Protein AF-A0A523G761-F1 (afdb_monomer_lite)

Foldseek 3Di:
DDPAQPDPPPRPDLVVVLVVCVVVVNVVVNVVSVVVVVVVVVVVVVVCCCVVVCVVVVVVD

pLDDT: mean 83.56, std 15.15, range [47.44, 98.0]

Secondary structure (DSSP, 8-state):
---SS-STTTT--HHHHHHHHHHTT-HHHHHHHHHHHHHHHHHHHHHHHHHHTSHHHHH--

Structure (mmCIF, N/CA/C/O backbone):
data_AF-A0A523G761-F1
#
_entry.id   AF-A0A523G761-F1
#
loop_
_atom_site.group_PDB
_atom_site.id
_atom_site.type_symbol
_atom_site.label_atom_id
_atom_site.label_alt_id
_atom_site.label_comp_id
_atom_si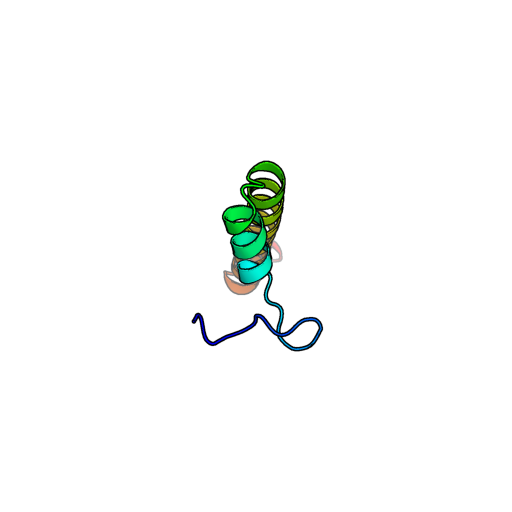te.label_asym_id
_atom_site.label_entity_id
_atom_site.label_seq_id
_atom_site.pdbx_PDB_ins_code
_atom_site.Cartn_x
_atom_site.Cartn_y
_atom_site.Cartn_z
_atom_site.occupancy
_atom_site.B_iso_or_equiv
_atom_site.auth_seq_id
_atom_site.auth_comp_id
_atom_site.auth_asym_id
_atom_site.auth_atom_id
_atom_site.pdbx_PDB_model_num
ATOM 1 N N . LEU A 1 1 ? 16.955 -15.694 -1.305 1.00 47.44 1 LEU A N 1
ATOM 2 C CA . LEU A 1 1 ? 15.725 -16.511 -1.422 1.00 47.44 1 LEU A CA 1
ATOM 3 C C . LEU A 1 1 ? 14.761 -16.076 -0.326 1.00 47.44 1 LEU A C 1
ATOM 5 O O . LEU A 1 1 ? 14.943 -16.461 0.821 1.00 47.44 1 LEU A O 1
ATOM 9 N N . MET A 1 2 ? 13.814 -15.195 -0.653 1.00 61.22 2 MET A N 1
ATOM 10 C CA . MET A 1 2 ? 12.770 -14.766 0.284 1.00 61.22 2 MET A CA 1
ATOM 11 C C . MET A 1 2 ? 11.728 -15.890 0.372 1.00 61.22 2 MET A C 1
ATOM 13 O O . MET A 1 2 ? 11.053 -16.195 -0.607 1.00 61.22 2 MET A O 1
ATOM 17 N N . ILE A 1 3 ? 11.666 -16.572 1.520 1.00 57.75 3 ILE A N 1
ATOM 18 C CA . ILE A 1 3 ? 10.717 -17.661 1.780 1.00 57.75 3 ILE A CA 1
ATOM 19 C C . ILE A 1 3 ? 9.430 -17.042 2.324 1.00 57.75 3 ILE A C 1
ATOM 21 O O . ILE A 1 3 ? 9.329 -16.753 3.512 1.00 57.75 3 ILE A O 1
ATOM 25 N N . GLY A 1 4 ? 8.450 -16.825 1.449 1.00 63.94 4 GLY A N 1
ATOM 26 C CA . GLY A 1 4 ? 7.079 -16.531 1.865 1.00 63.94 4 GLY A CA 1
ATOM 27 C C . GLY A 1 4 ? 6.301 -15.690 0.863 1.00 63.94 4 GLY A C 1
ATOM 28 O O . GLY A 1 4 ? 6.667 -14.555 0.599 1.00 63.94 4 GLY A O 1
ATOM 29 N N . GLY A 1 5 ? 5.203 -16.253 0.352 1.00 61.22 5 GLY A N 1
ATOM 30 C CA . GLY A 1 5 ? 4.138 -15.539 -0.360 1.00 61.22 5 GLY A CA 1
ATOM 31 C C . GLY A 1 5 ? 4.313 -15.332 -1.868 1.00 61.22 5 GLY A C 1
ATOM 32 O O . GLY A 1 5 ? 3.451 -14.736 -2.495 1.00 61.22 5 GLY A O 1
ATOM 33 N N . SER A 1 6 ? 5.385 -15.813 -2.493 1.00 66.00 6 SER A N 1
ATOM 34 C CA . SER A 1 6 ? 5.604 -15.637 -3.938 1.00 66.00 6 SER A CA 1
ATOM 35 C C . SER A 1 6 ? 4.980 -16.734 -4.807 1.00 66.00 6 SER A C 1
ATOM 37 O O . SER A 1 6 ? 5.241 -16.769 -6.004 1.00 66.00 6 SER A O 1
ATOM 39 N N . ILE A 1 7 ? 4.164 -17.640 -4.243 1.00 75.12 7 ILE A N 1
ATOM 40 C CA . ILE A 1 7 ? 3.478 -18.669 -5.038 1.00 75.12 7 ILE A CA 1
ATOM 41 C C . ILE A 1 7 ? 2.274 -18.009 -5.728 1.00 75.12 7 ILE A C 1
ATOM 43 O O . ILE A 1 7 ? 1.317 -17.642 -5.023 1.00 75.12 7 ILE A O 1
ATOM 47 N N . PRO A 1 8 ? 2.290 -17.875 -7.072 1.00 70.25 8 PRO A N 1
ATOM 48 C CA . PRO A 1 8 ? 1.169 -17.319 -7.820 1.00 70.25 8 PRO A CA 1
ATOM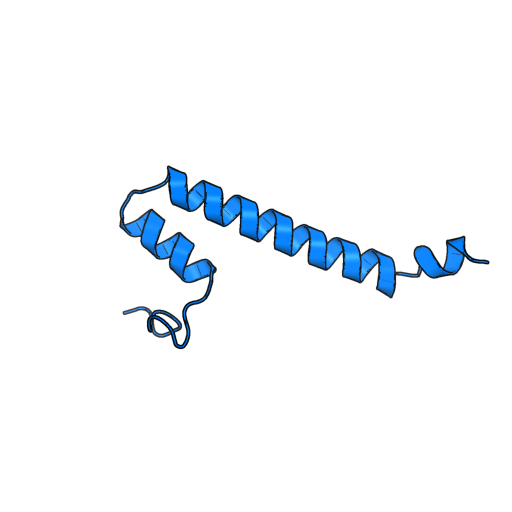 49 C C . PRO A 1 8 ? -0.112 -18.090 -7.486 1.00 70.25 8 PRO A C 1
ATOM 51 O O . PRO A 1 8 ? -0.079 -19.307 -7.301 1.00 70.25 8 PRO A O 1
ATOM 54 N N . ASP A 1 9 ? -1.220 -17.370 -7.321 1.00 74.75 9 ASP A N 1
ATOM 55 C CA . ASP A 1 9 ? -2.566 -17.920 -7.079 1.00 74.75 9 ASP A CA 1
ATOM 56 C C . ASP A 1 9 ? -2.767 -18.741 -5.790 1.00 74.75 9 ASP A C 1
ATOM 58 O O . ASP A 1 9 ? -3.851 -19.280 -5.558 1.00 74.75 9 ASP A O 1
ATOM 62 N N . ARG A 1 10 ? -1.756 -18.837 -4.915 1.00 78.00 10 ARG A N 1
ATOM 63 C CA . ARG A 1 10 ? -1.866 -19.572 -3.640 1.00 78.00 10 ARG A CA 1
ATOM 64 C C . ARG A 1 10 ? -1.624 -18.689 -2.432 1.00 78.00 10 ARG A C 1
ATOM 66 O O . ARG A 1 10 ? -2.388 -18.757 -1.475 1.00 78.00 10 ARG A O 1
ATOM 73 N N . THR A 1 11 ? -0.563 -17.887 -2.454 1.00 82.06 11 THR A N 1
ATOM 74 C CA . THR A 1 11 ? -0.142 -17.109 -1.276 1.00 82.06 11 THR A CA 1
ATOM 75 C C . THR A 1 11 ? 0.373 -15.714 -1.621 1.00 82.06 11 THR A C 1
ATOM 77 O O . THR A 1 11 ? 1.044 -15.096 -0.796 1.00 82.06 11 THR A O 1
ATOM 80 N N . ARG A 1 12 ? 0.030 -15.191 -2.809 1.00 81.31 12 ARG A N 1
ATOM 81 C CA . ARG A 1 12 ? 0.455 -13.859 -3.258 1.00 81.31 12 ARG A CA 1
ATOM 82 C C . ARG A 1 12 ? -0.145 -12.758 -2.390 1.00 81.31 12 ARG A C 1
ATOM 84 O O . ARG A 1 12 ? -1.330 -12.452 -2.487 1.00 81.31 12 ARG A O 1
ATOM 91 N N . VAL A 1 13 ? 0.694 -12.154 -1.552 1.00 87.94 13 VAL A N 1
ATOM 92 C CA . VAL A 1 13 ? 0.324 -10.989 -0.741 1.00 87.94 13 VAL A CA 1
ATOM 93 C C . VAL A 1 13 ? 0.609 -9.689 -1.490 1.00 87.94 13 VAL A C 1
ATOM 95 O O . VAL A 1 13 ? 1.529 -9.606 -2.303 1.00 87.94 13 VAL A O 1
ATOM 98 N N . ALA A 1 14 ? -0.161 -8.645 -1.185 1.00 88.06 14 ALA A N 1
ATOM 99 C CA . ALA A 1 14 ? -0.036 -7.346 -1.845 1.00 88.06 14 ALA A CA 1
ATOM 100 C C . ALA A 1 14 ? 1.356 -6.701 -1.676 1.00 88.06 14 ALA A C 1
ATOM 102 O O . ALA A 1 14 ? 1.834 -6.034 -2.588 1.00 88.06 14 ALA A O 1
ATOM 103 N N . SER A 1 15 ? 2.046 -6.943 -0.554 1.00 88.00 15 SER A N 1
ATOM 104 C CA . SER A 1 15 ? 3.416 -6.454 -0.334 1.00 88.00 15 SER A CA 1
ATOM 105 C C . SER A 1 15 ? 4.436 -7.062 -1.300 1.00 88.00 15 SER A C 1
ATOM 107 O O . SER A 1 15 ? 5.400 -6.393 -1.659 1.00 88.00 15 SER A O 1
ATOM 109 N N . ILE A 1 16 ? 4.209 -8.296 -1.759 1.00 89.38 16 ILE A N 1
ATOM 110 C CA . ILE A 1 16 ? 5.080 -8.961 -2.736 1.00 89.38 16 ILE A CA 1
ATOM 111 C C . ILE A 1 16 ? 4.848 -8.387 -4.125 1.00 89.38 16 ILE A C 1
ATOM 113 O O . ILE A 1 16 ? 5.813 -8.132 -4.824 1.00 89.38 16 ILE A O 1
ATOM 117 N N . ALA A 1 17 ? 3.604 -8.064 -4.489 1.00 89.19 17 ALA A N 1
ATOM 118 C CA . ALA A 1 17 ? 3.339 -7.384 -5.756 1.00 89.19 17 ALA A CA 1
ATOM 119 C C . ALA A 1 17 ? 4.058 -6.024 -5.854 1.00 89.19 17 ALA A C 1
ATOM 121 O O . ALA A 1 17 ? 4.543 -5.668 -6.918 1.00 89.19 17 ALA A O 1
ATOM 122 N N . ILE A 1 18 ? 4.174 -5.280 -4.747 1.00 92.81 18 ILE A N 1
ATOM 123 C CA . ILE A 1 18 ? 4.967 -4.039 -4.709 1.00 92.81 18 ILE A CA 1
ATOM 124 C C . ILE A 1 18 ? 6.461 -4.345 -4.878 1.00 92.81 18 ILE A C 1
ATOM 126 O O . ILE A 1 18 ? 7.139 -3.654 -5.634 1.00 92.81 18 ILE A O 1
ATOM 130 N N . TYR A 1 19 ? 6.970 -5.370 -4.188 1.00 90.94 19 TYR A N 1
ATOM 131 C CA . TYR A 1 19 ? 8.369 -5.789 -4.298 1.00 90.94 19 TYR A CA 1
ATOM 132 C C . TYR A 1 19 ? 8.734 -6.204 -5.731 1.00 90.94 19 TYR A C 1
ATOM 134 O O . TYR A 1 19 ? 9.737 -5.721 -6.250 1.00 90.94 19 TYR A O 1
ATOM 142 N N . ASP A 1 20 ? 7.880 -7.000 -6.384 1.00 90.69 20 ASP A N 1
ATOM 143 C CA . ASP A 1 20 ? 8.050 -7.449 -7.771 1.00 90.69 20 ASP A CA 1
ATOM 144 C C . ASP A 1 20 ? 8.182 -6.250 -8.733 1.00 90.69 20 ASP A C 1
ATOM 146 O O . ASP A 1 20 ? 9.083 -6.219 -9.568 1.00 90.69 20 ASP A O 1
ATOM 150 N N . GLU A 1 21 ? 7.319 -5.230 -8.605 1.00 93.12 21 GLU A N 1
ATOM 151 C CA . GLU A 1 21 ? 7.380 -4.033 -9.462 1.00 93.12 21 GLU A CA 1
ATOM 152 C C . GLU A 1 21 ? 8.640 -3.195 -9.204 1.00 93.12 21 GLU A C 1
ATOM 154 O O . GLU A 1 21 ? 9.209 -2.629 -10.136 1.00 93.12 21 GLU A O 1
ATOM 159 N N . VAL A 1 22 ? 9.106 -3.120 -7.952 1.00 93.75 22 VAL A N 1
ATOM 160 C CA . VAL A 1 22 ? 10.362 -2.429 -7.6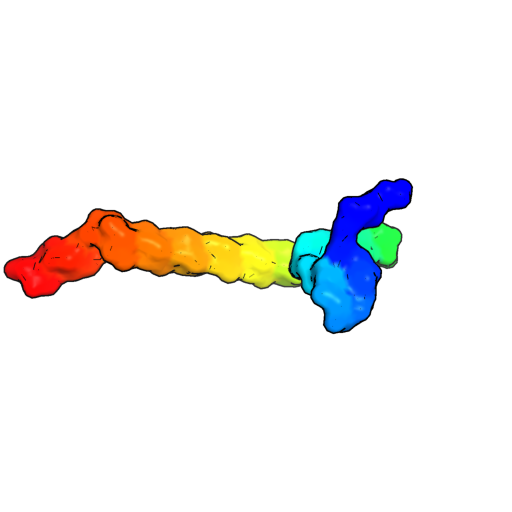15 1.00 93.75 22 VAL A CA 1
ATOM 161 C C . VAL A 1 22 ? 11.568 -3.175 -8.188 1.00 93.75 22 VAL A C 1
ATOM 163 O O . VAL A 1 22 ? 12.467 -2.535 -8.735 1.00 93.75 22 VAL A O 1
ATOM 166 N N . GLU A 1 23 ? 11.590 -4.506 -8.092 1.00 92.38 23 GLU A N 1
ATOM 167 C CA . GLU A 1 23 ? 12.649 -5.349 -8.662 1.00 92.38 23 GLU A CA 1
ATOM 168 C C . GLU A 1 23 ? 12.664 -5.267 -10.198 1.00 92.38 23 GLU A C 1
ATOM 170 O O . GLU A 1 23 ? 13.732 -5.192 -10.807 1.00 92.38 23 GLU A O 1
ATOM 175 N N . ALA A 1 24 ? 11.487 -5.159 -10.821 1.00 94.12 24 ALA A N 1
ATOM 176 C CA . ALA A 1 24 ? 11.323 -4.910 -12.253 1.00 94.12 24 ALA A CA 1
ATOM 177 C C . ALA A 1 24 ? 11.626 -3.456 -12.684 1.00 94.12 24 ALA A C 1
ATOM 179 O O . ALA A 1 24 ? 11.433 -3.115 -13.853 1.00 94.12 24 ALA A O 1
ATOM 180 N N . LEU A 1 25 ? 12.092 -2.593 -11.768 1.00 94.94 25 LEU A N 1
ATOM 181 C CA . LEU A 1 25 ? 12.358 -1.159 -11.981 1.00 94.94 25 LEU A CA 1
ATOM 182 C C . LEU A 1 25 ? 11.126 -0.347 -12.428 1.00 94.94 25 LEU A C 1
ATOM 184 O O . LEU A 1 25 ? 11.247 0.773 -12.932 1.00 94.94 25 LEU A O 1
ATOM 188 N N . ASN A 1 26 ? 9.923 -0.876 -12.205 1.00 94.25 26 ASN A N 1
ATOM 189 C CA . ASN A 1 26 ? 8.654 -0.237 -12.523 1.00 94.25 26 ASN A CA 1
ATOM 190 C C . ASN A 1 26 ? 8.121 0.566 -11.326 1.00 94.25 26 ASN A C 1
ATOM 192 O O . ASN A 1 26 ? 7.106 0.249 -10.698 1.00 94.25 26 ASN A O 1
ATOM 196 N N . TYR A 1 27 ? 8.809 1.663 -11.012 1.00 93.81 27 TYR A N 1
ATOM 197 C CA . TYR A 1 27 ? 8.456 2.508 -9.868 1.00 93.81 27 TYR A CA 1
ATOM 198 C C . TYR A 1 27 ? 7.063 3.140 -9.975 1.00 93.81 27 TYR A C 1
ATOM 200 O O . TYR A 1 27 ? 6.413 3.364 -8.955 1.00 93.81 27 TYR A O 1
ATOM 208 N N . GLY A 1 28 ? 6.574 3.394 -11.194 1.00 96.19 28 GLY A N 1
ATOM 209 C CA . GLY A 1 28 ? 5.234 3.941 -11.413 1.00 96.19 28 GLY A CA 1
ATOM 210 C C . GLY A 1 28 ? 4.144 3.023 -10.856 1.00 96.19 28 GLY A C 1
ATOM 211 O O . GLY A 1 28 ? 3.321 3.456 -10.045 1.00 96.19 28 GLY A O 1
ATOM 212 N N . ALA A 1 29 ? 4.182 1.740 -11.228 1.00 93.94 29 ALA A N 1
ATOM 213 C CA . ALA A 1 29 ? 3.247 0.744 -10.707 1.00 93.94 29 ALA A CA 1
ATOM 214 C C . ALA A 1 29 ? 3.453 0.498 -9.204 1.00 93.94 29 ALA A C 1
ATOM 216 O O . ALA A 1 29 ? 2.480 0.471 -8.447 1.00 93.94 29 ALA A O 1
ATOM 217 N N . ALA A 1 30 ? 4.708 0.414 -8.748 1.00 95.88 30 ALA A N 1
ATOM 218 C CA . ALA A 1 30 ? 5.024 0.221 -7.334 1.00 95.88 30 ALA A CA 1
ATOM 219 C C . ALA A 1 30 ? 4.443 1.329 -6.435 1.00 95.88 30 ALA A C 1
ATOM 221 O O . ALA A 1 30 ? 3.865 1.041 -5.380 1.00 95.88 30 ALA A O 1
ATOM 222 N N . HIS A 1 31 ? 4.552 2.597 -6.848 1.00 96.69 31 HIS A N 1
ATOM 223 C CA . HIS A 1 31 ? 3.962 3.722 -6.123 1.00 96.69 31 HIS A CA 1
ATOM 224 C C . HIS A 1 31 ? 2.434 3.669 -6.120 1.00 96.69 31 HIS A C 1
ATOM 226 O O . HIS A 1 31 ? 1.829 3.881 -5.068 1.00 96.69 31 HIS A O 1
ATOM 232 N N . GLN A 1 32 ? 1.809 3.329 -7.251 1.00 96.94 32 GLN A N 1
ATOM 233 C CA . GLN A 1 32 ? 0.355 3.191 -7.334 1.00 96.94 32 GLN A CA 1
ATOM 234 C C . GLN A 1 32 ? -0.162 2.102 -6.383 1.00 96.94 32 GLN A C 1
ATOM 236 O O . GLN A 1 32 ? -1.100 2.339 -5.618 1.00 96.94 32 GLN A O 1
ATOM 241 N N . TYR A 1 33 ? 0.466 0.924 -6.384 1.00 95.75 33 TYR A N 1
ATOM 242 C CA . TYR A 1 33 ? 0.103 -0.169 -5.479 1.00 95.75 33 TYR A CA 1
ATOM 243 C C . TYR A 1 33 ? 0.310 0.211 -4.011 1.00 95.75 33 TYR A C 1
ATOM 245 O O . TYR A 1 33 ? -0.550 -0.067 -3.172 1.00 95.75 33 TYR A O 1
ATOM 253 N N . SER A 1 34 ? 1.408 0.905 -3.707 1.00 96.31 34 SER A N 1
ATOM 254 C CA . SER A 1 34 ? 1.705 1.375 -2.350 1.00 96.31 34 SER A CA 1
ATOM 255 C C . SER A 1 34 ? 0.673 2.389 -1.852 1.00 96.31 34 SER A C 1
ATOM 257 O O . SER A 1 34 ? 0.227 2.286 -0.711 1.00 96.31 34 SER A O 1
ATOM 259 N N . LEU A 1 35 ? 0.252 3.336 -2.699 1.00 97.38 35 LEU A N 1
ATOM 260 C CA . LEU A 1 35 ? -0.793 4.307 -2.362 1.00 97.38 35 LEU A CA 1
ATOM 261 C C . LEU A 1 35 ? -2.123 3.620 -2.054 1.00 97.38 35 LEU A C 1
ATOM 263 O O . LEU A 1 35 ? -2.734 3.920 -1.032 1.00 97.38 35 LEU A O 1
ATOM 267 N N . ILE A 1 36 ? -2.542 2.660 -2.885 1.00 97.06 36 ILE A N 1
ATOM 268 C CA . ILE A 1 36 ? -3.779 1.898 -2.655 1.00 97.06 36 ILE A CA 1
ATOM 269 C C . ILE A 1 36 ? -3.715 1.163 -1.313 1.00 97.06 36 ILE A C 1
ATOM 271 O O . ILE A 1 36 ? -4.650 1.252 -0.514 1.00 97.06 36 ILE A O 1
ATOM 275 N N . LEU A 1 37 ? -2.612 0.458 -1.049 1.00 96.12 37 LEU A N 1
ATOM 276 C CA . LEU A 1 37 ? -2.436 -0.306 0.183 1.00 96.12 37 LEU A CA 1
ATOM 277 C C . LEU A 1 37 ? -2.423 0.605 1.419 1.00 96.12 37 LEU A C 1
ATOM 279 O O . LEU A 1 37 ? -3.057 0.283 2.424 1.00 96.12 37 LEU A O 1
ATOM 283 N N . LEU A 1 38 ? -1.758 1.760 1.330 1.00 96.88 38 LEU A N 1
ATOM 284 C CA . LEU A 1 38 ? -1.710 2.759 2.394 1.00 96.88 38 LEU A CA 1
ATOM 285 C C . LEU A 1 38 ? -3.098 3.342 2.681 1.00 96.88 38 LEU A C 1
ATOM 287 O O . LEU A 1 38 ? -3.519 3.372 3.837 1.00 96.88 38 LEU A O 1
ATOM 291 N N . THR A 1 39 ? -3.820 3.779 1.646 1.00 98.00 39 THR A N 1
ATOM 292 C CA . THR A 1 39 ? -5.177 4.317 1.793 1.00 98.00 39 THR A CA 1
ATOM 293 C C . THR A 1 39 ? -6.112 3.273 2.390 1.00 98.00 39 THR A C 1
ATOM 295 O O . THR A 1 39 ? -6.862 3.588 3.311 1.00 98.00 39 THR A O 1
ATOM 298 N N . LEU A 1 40 ? -6.040 2.022 1.930 1.00 97.50 40 LEU A N 1
ATOM 299 C CA . LEU A 1 40 ? -6.859 0.938 2.464 1.00 97.50 40 LEU A CA 1
ATOM 300 C C . LEU A 1 40 ? -6.537 0.658 3.936 1.00 97.50 40 LEU A C 1
ATOM 302 O O . LEU A 1 40 ? -7.453 0.593 4.753 1.00 97.50 40 LEU A O 1
ATOM 306 N N . ALA A 1 41 ? -5.257 0.547 4.297 1.00 96.12 41 ALA A N 1
ATOM 307 C CA . ALA A 1 41 ? -4.843 0.334 5.682 1.00 96.12 41 ALA A CA 1
ATOM 308 C C . ALA A 1 41 ? -5.303 1.483 6.592 1.00 96.12 41 ALA A C 1
ATOM 310 O O . ALA A 1 41 ? -5.846 1.244 7.672 1.00 96.12 41 ALA A O 1
ATOM 311 N N . PHE A 1 42 ? -5.148 2.726 6.130 1.00 97.19 42 PHE A N 1
ATOM 312 C CA . PHE A 1 42 ? -5.607 3.904 6.854 1.00 97.19 42 PHE A CA 1
ATOM 313 C C . PHE A 1 42 ? -7.126 3.898 7.050 1.00 97.19 42 PHE A C 1
ATOM 315 O O . PHE A 1 42 ? -7.586 4.112 8.167 1.00 97.19 42 PHE A O 1
ATOM 322 N N . LEU A 1 43 ? -7.906 3.604 6.005 1.00 97.69 43 LEU A N 1
ATOM 323 C CA . LEU A 1 43 ? -9.366 3.519 6.095 1.00 97.69 43 LEU A CA 1
ATOM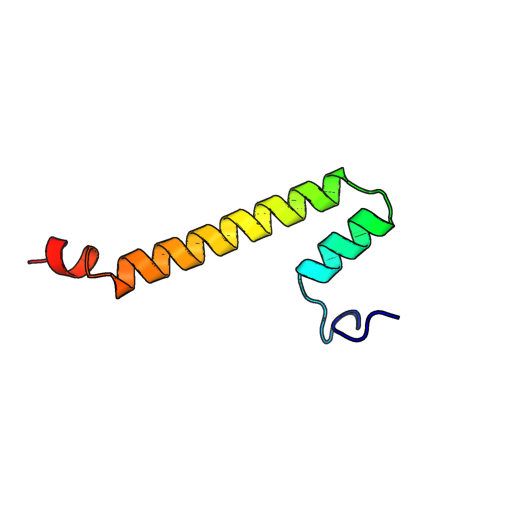 324 C C . LEU A 1 43 ? -9.819 2.420 7.056 1.00 97.69 43 LEU A C 1
ATOM 326 O O . LEU A 1 43 ? -10.715 2.655 7.862 1.00 97.69 43 LEU A O 1
ATOM 330 N N . VAL A 1 44 ? -9.197 1.241 7.007 1.00 96.50 44 VAL A N 1
ATOM 331 C CA . VAL A 1 44 ? -9.512 0.144 7.932 1.00 96.50 44 VAL A CA 1
ATOM 332 C C . VAL A 1 44 ? -9.246 0.571 9.372 1.00 96.50 44 VAL A C 1
ATOM 334 O O . VAL A 1 44 ? -10.124 0.415 10.219 1.00 96.50 44 VAL A O 1
ATOM 337 N N . LEU A 1 45 ? -8.079 1.157 9.654 1.00 94.69 45 LEU A N 1
ATOM 338 C CA . LEU A 1 45 ? -7.771 1.665 10.990 1.00 94.69 45 LEU A CA 1
ATOM 339 C C . LE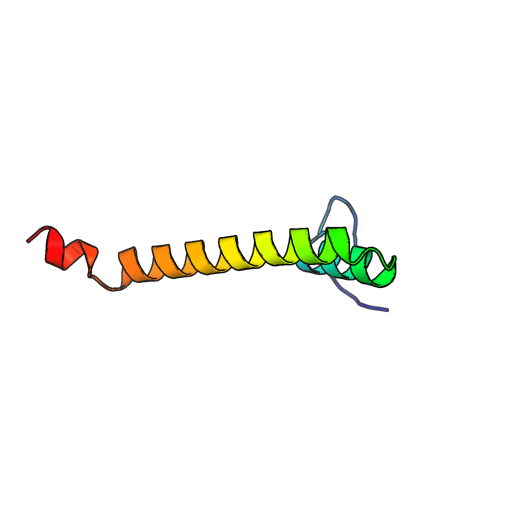U A 1 45 ? -8.760 2.755 11.407 1.00 94.69 45 LEU A C 1
ATOM 341 O O . LEU A 1 45 ? -9.323 2.670 12.494 1.00 94.69 45 LEU A O 1
ATOM 345 N N . LEU A 1 46 ? -9.034 3.732 10.543 1.00 94.38 46 LEU A N 1
ATOM 346 C CA . LEU A 1 46 ? -9.993 4.801 10.810 1.00 94.38 46 LEU A CA 1
ATOM 347 C C . LEU A 1 46 ? -11.369 4.233 11.180 1.00 94.38 46 LEU A C 1
ATOM 349 O O . LEU A 1 46 ? -11.939 4.630 12.193 1.00 94.38 46 LEU A O 1
ATOM 353 N N . LEU A 1 47 ? -11.879 3.269 10.411 1.00 94.44 47 LEU A N 1
ATOM 354 C CA . LEU A 1 47 ? -13.154 2.607 10.688 1.00 94.44 47 LEU A CA 1
ATOM 355 C C . LEU A 1 47 ? -13.128 1.861 12.024 1.00 94.44 47 LEU A C 1
ATOM 357 O O . LEU A 1 47 ? -14.045 2.023 12.828 1.00 94.44 47 LEU A O 1
ATOM 361 N N . VAL A 1 48 ? -12.071 1.091 12.294 1.00 93.00 48 VAL A N 1
ATOM 362 C CA . VAL A 1 48 ? -11.912 0.374 13.567 1.00 93.00 48 VAL A CA 1
ATOM 363 C C . VAL A 1 48 ? -11.898 1.353 14.738 1.00 93.00 48 VAL A C 1
ATOM 365 O O . VAL A 1 48 ? -12.596 1.123 15.722 1.00 93.00 48 VAL A O 1
ATOM 368 N N . TYR A 1 49 ? -11.175 2.468 14.638 1.00 89.06 49 TYR A N 1
ATOM 369 C CA . TYR A 1 49 ? -11.132 3.484 15.689 1.00 89.06 49 TYR A CA 1
ATOM 370 C C . TYR A 1 49 ? -12.459 4.236 15.848 1.00 89.06 49 TYR A C 1
ATOM 372 O O . TYR A 1 49 ? -12.849 4.524 16.977 1.00 89.06 49 TYR A O 1
ATOM 380 N N . LEU A 1 50 ? -13.188 4.521 14.767 1.00 89.19 50 LEU A N 1
ATOM 381 C CA . LEU A 1 50 ? -14.506 5.162 14.847 1.00 89.19 50 LEU A CA 1
ATOM 382 C C . LEU A 1 50 ? -15.554 4.250 15.502 1.00 89.19 50 LEU A C 1
ATOM 384 O O . LEU A 1 50 ? -16.356 4.718 16.315 1.00 89.19 50 LEU A O 1
ATOM 388 N N . VAL A 1 51 ? -15.529 2.955 15.177 1.00 87.75 51 VAL A N 1
ATOM 389 C CA . VAL A 1 51 ? -16.456 1.950 15.720 1.00 87.75 51 VAL A CA 1
ATOM 390 C C . VAL A 1 51 ? -16.092 1.586 17.162 1.00 87.75 51 VAL A C 1
ATOM 392 O O . VAL A 1 51 ? -16.956 1.594 18.037 1.00 87.75 51 VAL A O 1
ATOM 395 N N . ASN A 1 52 ? -14.816 1.293 17.429 1.00 85.81 52 ASN A N 1
ATOM 396 C CA . ASN A 1 52 ? -14.348 0.812 18.731 1.00 85.81 52 ASN A CA 1
ATOM 397 C C . ASN A 1 52 ? -14.091 1.947 19.736 1.00 85.81 52 ASN A C 1
ATOM 399 O O . ASN A 1 52 ? -14.278 1.771 20.935 1.00 85.81 52 ASN A O 1
ATOM 403 N N . GLY A 1 53 ? -13.697 3.133 19.266 1.00 72.56 53 GLY A N 1
ATOM 404 C CA . GLY A 1 53 ? -13.376 4.289 20.111 1.00 72.56 53 GLY A CA 1
ATOM 405 C C . GLY A 1 53 ? -14.585 4.965 20.764 1.00 72.56 53 GLY A C 1
ATOM 406 O O . GLY A 1 53 ? -14.420 5.956 21.466 1.00 72.56 53 GLY A O 1
ATOM 407 N N . GLY A 1 54 ? -15.810 4.479 20.537 1.00 61.62 54 GLY A N 1
ATOM 408 C CA . GLY A 1 54 ? -17.014 4.994 21.197 1.00 61.62 54 GLY A CA 1
ATOM 409 C C . GLY A 1 54 ? -17.466 6.389 20.742 1.00 61.62 54 GLY A C 1
ATOM 410 O O . GLY A 1 54 ? -18.504 6.853 21.214 1.00 61.62 54 GLY A O 1
ATOM 411 N N . TYR A 1 55 ? -16.766 7.032 19.797 1.00 59.41 55 TYR A N 1
ATOM 412 C CA . TYR A 1 55 ? -17.185 8.306 19.192 1.00 59.41 55 TYR A CA 1
ATOM 413 C C . TYR A 1 55 ? -18.581 8.207 18.574 1.00 59.41 55 TYR A C 1
ATOM 415 O O . TYR A 1 55 ? -19.411 9.088 18.783 1.00 59.41 55 TYR A O 1
ATOM 423 N N . LEU A 1 56 ? -18.876 7.096 17.892 1.00 59.09 56 LEU A N 1
ATOM 424 C CA . LEU A 1 56 ? -20.206 6.849 17.338 1.00 59.09 56 LEU A CA 1
ATOM 425 C C . LEU A 1 56 ? -21.251 6.625 18.444 1.00 59.09 56 LEU A C 1
ATOM 427 O O . LEU A 1 56 ? -22.372 7.105 18.344 1.00 59.09 56 LEU A O 1
ATOM 431 N N . LYS 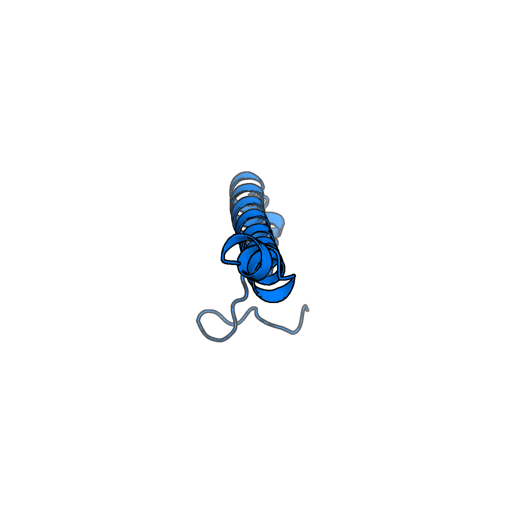A 1 57 ? -20.880 5.950 19.540 1.00 56.16 57 LYS A N 1
ATOM 432 C CA . LYS A 1 57 ? -21.802 5.634 20.643 1.00 56.16 57 LYS A CA 1
ATOM 433 C C . LYS A 1 57 ? -22.198 6.872 21.458 1.00 56.16 57 LYS A C 1
ATOM 435 O O . LYS A 1 57 ? -23.320 6.933 21.941 1.00 56.16 57 LYS A O 1
ATOM 440 N N . ARG A 1 58 ? -21.300 7.858 21.576 1.00 57.66 58 ARG A N 1
ATOM 441 C CA . ARG A 1 58 ? -21.550 9.146 22.251 1.00 57.66 58 ARG A CA 1
ATOM 442 C C . ARG A 1 58 ? -22.295 10.165 21.381 1.00 57.66 58 ARG A C 1
ATOM 444 O O . ARG A 1 58 ? -22.781 11.147 21.913 1.00 57.66 58 ARG A O 1
ATOM 451 N N . PHE A 1 59 ? -22.363 9.951 20.067 1.00 56.72 59 PHE A N 1
ATOM 452 C CA . PHE A 1 59 ? -23.127 10.804 19.151 1.00 56.72 59 PHE A CA 1
ATOM 453 C C . PHE A 1 59 ? -24.611 10.399 19.052 1.00 56.72 59 PHE A C 1
ATOM 455 O O . PHE A 1 59 ? -25.447 11.219 18.696 1.00 56.72 59 PHE A O 1
ATOM 462 N N . TRP A 1 60 ? -24.937 9.136 19.355 1.00 57.31 60 TRP A N 1
ATOM 463 C CA . TRP A 1 60 ? -26.306 8.594 19.330 1.00 57.31 60 TRP A CA 1
ATOM 464 C C . TRP A 1 60 ? -27.001 8.564 20.712 1.00 57.31 60 TRP A C 1
ATOM 466 O O . TRP A 1 60 ? -28.110 8.040 20.815 1.00 57.31 60 TRP A O 1
ATOM 476 N N . GLN A 1 61 ? -26.370 9.111 21.759 1.00 54.00 61 GLN A N 1
ATOM 477 C CA . GLN A 1 61 ? -26.996 9.482 23.042 1.00 54.00 61 GLN A CA 1
ATOM 478 C C . GLN A 1 61 ? -27.013 11.001 23.169 1.00 54.00 61 GLN A C 1
ATOM 480 O O . GLN A 1 61 ? -27.997 11.512 23.743 1.00 54.00 61 GLN A O 1
#

Sequence (61 aa):
LMIGGSIPDRTRVASIAIYDEVEALNYGAAHQYSLILLTLAFLVLLLVYLVNGGYLKRFWQ

Radius of gyration: 17.18 Å; chains: 1; bounding box: 43×30×36 Å